Protein AF-A0AB38D167-F1 (afdb_monomer)

Structure (mmCIF, N/CA/C/O backbone):
data_AF-A0AB38D167-F1
#
_entry.id   AF-A0AB38D167-F1
#
loop_
_atom_site.group_PDB
_atom_site.id
_atom_site.type_symbol
_atom_site.label_atom_id
_atom_site.label_alt_id
_atom_site.label_comp_id
_atom_site.label_asym_id
_atom_site.label_entity_id
_atom_site.label_seq_id
_atom_site.pdbx_PDB_ins_code
_atom_site.Cartn_x
_atom_site.Cartn_y
_atom_site.Cartn_z
_atom_site.occupancy
_atom_site.B_iso_or_equiv
_atom_site.auth_seq_id
_atom_site.auth_comp_id
_atom_site.auth_asym_id
_atom_site.auth_atom_id
_atom_site.pdbx_PDB_model_num
ATOM 1 N N . MET A 1 1 ? -42.011 -34.107 4.912 1.00 36.66 1 MET A N 1
ATOM 2 C CA . MET A 1 1 ? -41.558 -34.116 3.496 1.00 36.66 1 MET A CA 1
ATOM 3 C C . MET A 1 1 ? -42.549 -33.257 2.718 1.00 36.66 1 MET A C 1
ATOM 5 O O . MET A 1 1 ? -43.721 -33.378 3.007 1.00 36.66 1 MET A O 1
ATOM 9 N N . SER A 1 2 ? -42.208 -32.308 1.851 1.00 39.56 2 SER A N 1
ATOM 10 C CA . SER A 1 2 ? -41.133 -32.235 0.864 1.00 39.56 2 SER A CA 1
ATOM 11 C C . SER A 1 2 ? -40.770 -30.759 0.633 1.00 39.56 2 SER A C 1
ATOM 13 O O . SER A 1 2 ? -41.655 -29.926 0.454 1.00 39.56 2 SER A O 1
ATOM 15 N N . LYS A 1 3 ? -39.472 -30.427 0.653 1.00 45.62 3 LYS A N 1
ATOM 16 C CA . LYS A 1 3 ? -38.968 -29.141 0.150 1.00 45.62 3 LYS A CA 1
ATOM 17 C C . LYS A 1 3 ? -39.236 -29.128 -1.354 1.00 45.62 3 LYS A C 1
ATOM 19 O O . LYS A 1 3 ? -38.727 -30.011 -2.043 1.0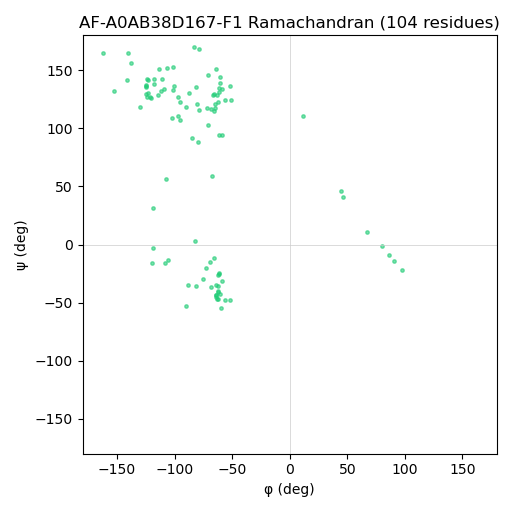0 45.62 3 LYS A O 1
ATOM 24 N N . SER A 1 4 ? -40.001 -28.159 -1.854 1.00 49.25 4 SER A N 1
ATOM 25 C CA . SER A 1 4 ? -40.196 -27.955 -3.291 1.00 49.25 4 SER A CA 1
ATOM 26 C C . SER A 1 4 ? -38.835 -27.706 -3.949 1.00 49.25 4 SER A C 1
ATOM 28 O O . SER A 1 4 ? -38.289 -26.604 -3.944 1.00 49.25 4 SER A O 1
ATOM 30 N N . LYS A 1 5 ? -38.217 -28.767 -4.475 1.00 55.91 5 LYS A N 1
ATOM 31 C CA . LYS A 1 5 ? -37.041 -28.632 -5.327 1.00 55.91 5 LYS A CA 1
ATOM 32 C C . LYS A 1 5 ? -37.539 -28.053 -6.641 1.00 55.91 5 LYS A C 1
ATOM 34 O O . LYS A 1 5 ? -38.143 -28.764 -7.436 1.00 55.91 5 LYS A O 1
ATOM 39 N N . THR A 1 6 ? -37.309 -26.759 -6.845 1.00 50.88 6 THR A N 1
ATOM 40 C CA . THR A 1 6 ? -37.433 -26.142 -8.165 1.00 50.88 6 THR A CA 1
ATOM 41 C C . THR A 1 6 ? -36.611 -26.989 -9.148 1.00 50.88 6 THR A C 1
ATOM 43 O O . THR A 1 6 ? -35.435 -27.240 -8.858 1.00 50.88 6 THR A O 1
ATOM 46 N N . PRO A 1 7 ? -37.198 -27.497 -10.245 1.00 50.09 7 PRO A N 1
ATOM 47 C CA . PRO A 1 7 ? -36.475 -28.345 -11.184 1.00 50.09 7 PRO A CA 1
ATOM 48 C C . PRO A 1 7 ? -35.284 -27.582 -11.777 1.00 50.09 7 PRO A C 1
ATOM 50 O O . PRO A 1 7 ? -35.372 -26.386 -12.062 1.00 50.09 7 PRO A O 1
ATOM 53 N N . ALA A 1 8 ? -34.145 -28.264 -11.912 1.00 51.28 8 ALA A N 1
ATOM 54 C CA . ALA A 1 8 ? -32.939 -27.675 -12.478 1.00 51.28 8 ALA A CA 1
ATOM 55 C C . ALA A 1 8 ? -33.157 -27.415 -13.974 1.00 51.28 8 ALA A C 1
ATOM 57 O O . ALA A 1 8 ? -33.364 -28.353 -14.740 1.00 51.28 8 ALA A O 1
ATOM 58 N N . ILE A 1 9 ? -33.115 -26.146 -14.381 1.00 51.28 9 ILE A N 1
ATOM 59 C CA . ILE A 1 9 ? -33.176 -25.753 -15.792 1.00 51.28 9 ILE A CA 1
ATOM 60 C C . ILE A 1 9 ? -31.765 -25.927 -16.384 1.00 51.28 9 ILE A C 1
ATOM 62 O O . ILE A 1 9 ? -30.827 -25.300 -15.877 1.00 51.28 9 ILE A O 1
ATOM 66 N N . PRO A 1 10 ? -31.571 -26.758 -17.428 1.00 40.50 10 PRO A N 1
ATOM 67 C CA . PRO A 1 10 ? -30.273 -26.922 -18.081 1.00 40.50 10 PRO A CA 1
ATOM 68 C C . PRO A 1 10 ? -29.730 -25.571 -18.566 1.00 40.50 10 PRO A C 1
ATOM 70 O O . PRO A 1 10 ? -30.411 -24.839 -19.276 1.00 40.50 10 PRO A O 1
ATOM 73 N N . GLY A 1 11 ? -28.515 -25.218 -18.142 1.00 37.72 11 GLY A N 1
ATOM 74 C CA . GLY A 1 11 ? -27.876 -23.935 -18.469 1.00 37.72 11 GLY A CA 1
ATOM 75 C C . GLY A 1 11 ? -28.136 -22.796 -17.474 1.00 37.72 11 GLY A C 1
ATOM 76 O O . GLY A 1 11 ? -27.385 -21.823 -17.472 1.00 37.72 11 GLY A O 1
ATOM 77 N N . LEU A 1 12 ? -29.109 -22.924 -16.566 1.00 29.11 12 LEU A N 1
ATOM 78 C CA . LEU A 1 12 ? -29.398 -21.903 -15.559 1.00 29.11 12 LEU A CA 1
ATOM 79 C C . LEU A 1 12 ? -28.679 -22.222 -14.240 1.00 29.11 12 LEU A C 1
ATOM 81 O O . LEU A 1 12 ? -29.063 -23.123 -13.493 1.00 29.11 12 LEU A O 1
ATOM 85 N N . LYS A 1 13 ? -27.624 -21.464 -13.930 1.00 40.50 13 LYS A N 1
ATOM 86 C CA . LYS A 1 13 ? -26.895 -21.566 -12.657 1.00 40.50 13 LYS A CA 1
ATOM 87 C C . LYS A 1 13 ? -27.341 -20.452 -11.712 1.00 40.50 13 LYS A C 1
ATOM 89 O O . LYS A 1 13 ? -27.425 -19.295 -12.112 1.00 40.50 13 LYS A O 1
ATOM 94 N N . ARG A 1 14 ? -27.574 -20.773 -10.434 1.00 39.75 14 ARG A N 1
ATOM 95 C CA . ARG A 1 14 ? -27.674 -19.746 -9.384 1.00 39.75 14 ARG A CA 1
ATOM 96 C C . ARG A 1 14 ? -26.304 -19.081 -9.243 1.00 39.75 14 ARG A C 1
ATOM 98 O O . ARG A 1 14 ? -25.349 -19.740 -8.843 1.00 39.75 14 ARG A O 1
ATOM 105 N N . ALA A 1 15 ? -26.206 -17.798 -9.569 1.00 40.19 15 ALA A N 1
ATOM 106 C CA . ALA A 1 15 ? -25.017 -17.010 -9.279 1.00 40.19 15 ALA A CA 1
ATOM 107 C C . ALA A 1 15 ? -25.043 -16.605 -7.798 1.00 40.19 15 ALA A C 1
ATOM 109 O O . ALA A 1 15 ? -25.940 -15.887 -7.354 1.00 40.19 15 ALA A O 1
ATOM 110 N N . LEU A 1 16 ? -24.079 -17.096 -7.021 1.00 34.69 16 LEU A N 1
ATOM 111 C CA . LEU A 1 16 ? -23.832 -16.609 -5.668 1.00 34.69 16 LEU A CA 1
ATOM 112 C C . LEU A 1 16 ? -23.210 -15.207 -5.756 1.00 34.69 16 LEU A C 1
ATOM 114 O O . LEU A 1 16 ? -22.154 -15.021 -6.348 1.00 34.69 16 LEU A O 1
ATOM 118 N N . HIS A 1 17 ? -23.956 -14.249 -5.210 1.00 37.16 17 HIS A N 1
ATOM 119 C CA . HIS A 1 17 ? -23.625 -12.885 -4.788 1.00 37.16 17 HIS A CA 1
ATOM 120 C C . HIS A 1 17 ? -22.256 -12.309 -5.223 1.00 37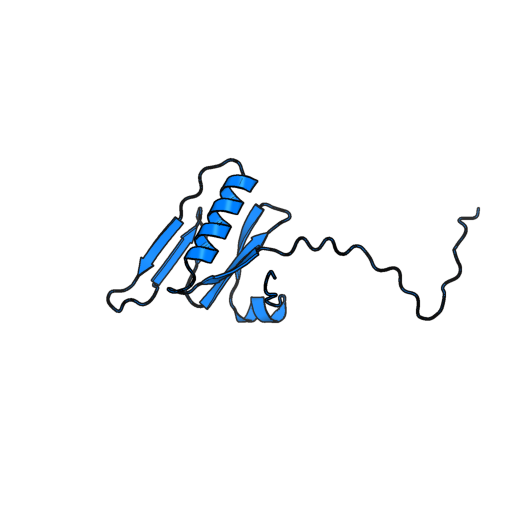.16 17 HIS A C 1
ATOM 122 O O . HIS A 1 17 ? -21.213 -12.655 -4.669 1.00 37.16 17 HIS A O 1
ATOM 128 N N . ARG A 1 18 ? -22.279 -11.313 -6.126 1.00 41.72 18 ARG A N 1
ATOM 129 C CA . ARG A 1 18 ? -21.187 -10.340 -6.347 1.00 41.72 18 ARG A CA 1
ATOM 130 C C . ARG A 1 18 ? -21.023 -9.402 -5.131 1.00 41.72 18 ARG A C 1
ATOM 132 O O . ARG A 1 18 ? -21.129 -8.192 -5.265 1.00 41.72 18 ARG A O 1
ATOM 139 N N . ALA A 1 19 ? -20.761 -9.941 -3.946 1.00 41.59 19 ALA A N 1
ATOM 140 C CA . ALA A 1 19 ? -20.158 -9.167 -2.859 1.00 41.59 19 ALA A CA 1
ATOM 141 C C . ALA A 1 19 ? -18.711 -9.617 -2.692 1.00 41.59 19 ALA A C 1
ATOM 143 O O . ALA A 1 19 ? -18.288 -10.070 -1.633 1.00 41.59 19 ALA A O 1
ATOM 144 N N . ILE A 1 20 ? -17.944 -9.529 -3.776 1.00 47.78 20 ILE A N 1
ATOM 145 C CA . ILE A 1 20 ? -16.510 -9.362 -3.611 1.00 47.78 20 ILE A CA 1
ATOM 146 C C . ILE A 1 20 ? -16.367 -7.863 -3.441 1.00 47.78 20 ILE A C 1
ATOM 148 O O . ILE A 1 20 ? -16.323 -7.126 -4.421 1.00 47.78 20 ILE A O 1
ATOM 152 N N . THR A 1 21 ? -16.404 -7.392 -2.200 1.00 52.59 21 THR A N 1
ATOM 153 C CA . THR A 1 21 ? -15.890 -6.064 -1.892 1.00 52.59 21 THR A CA 1
ATOM 154 C C . THR A 1 21 ? -14.413 -6.132 -2.269 1.00 52.59 21 THR A C 1
ATOM 156 O O . THR A 1 21 ? -13.606 -6.717 -1.543 1.00 52.59 21 THR A O 1
ATOM 159 N N . LEU A 1 22 ? -14.101 -5.721 -3.500 1.00 51.47 22 LEU A N 1
ATOM 160 C CA . LEU A 1 22 ? -12.772 -5.878 -4.071 1.00 51.47 22 LEU A CA 1
ATOM 161 C C . LEU A 1 22 ? -11.802 -5.089 -3.189 1.00 51.47 22 LEU A C 1
ATOM 163 O O . LEU A 1 22 ? -12.104 -3.946 -2.833 1.00 51.47 22 LEU A O 1
ATOM 167 N N . PRO A 1 23 ? -10.676 -5.688 -2.774 1.00 60.88 23 PRO A N 1
ATOM 168 C CA . PRO A 1 23 ? -9.688 -4.943 -2.022 1.00 60.88 23 PRO A CA 1
ATOM 169 C C . PRO A 1 23 ? -9.179 -3.791 -2.890 1.00 60.88 23 PRO A C 1
ATOM 171 O O . PRO A 1 23 ? -8.859 -3.997 -4.060 1.00 60.88 23 PRO A O 1
ATOM 174 N N . PHE A 1 24 ? -9.074 -2.586 -2.326 1.00 71.56 24 PHE A N 1
ATOM 175 C CA . PHE A 1 24 ? -8.324 -1.524 -2.994 1.00 71.56 24 PHE A CA 1
ATOM 176 C C . PHE A 1 24 ? -6.880 -1.995 -3.113 1.00 71.56 24 PHE A C 1
ATO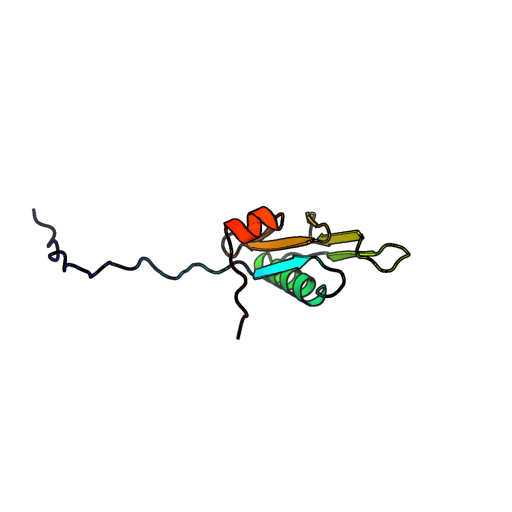M 178 O O . PHE A 1 24 ? -6.264 -2.329 -2.098 1.00 71.56 24 PHE A O 1
ATOM 185 N N . SER A 1 25 ? -6.355 -2.043 -4.333 1.00 78.62 25 SER A N 1
ATOM 186 C CA . SER A 1 25 ? -4.982 -2.458 -4.588 1.00 78.62 25 SER A CA 1
ATOM 187 C C . SER A 1 25 ? -4.214 -1.391 -5.345 1.00 78.62 25 SER A C 1
ATOM 189 O O . SER A 1 25 ? -4.746 -0.768 -6.259 1.00 78.62 25 SER A O 1
ATOM 191 N N . THR A 1 26 ? -2.942 -1.222 -5.006 1.00 83.12 26 THR A N 1
ATOM 192 C CA . THR A 1 26 ? -2.010 -0.425 -5.803 1.00 83.12 26 THR A CA 1
ATOM 193 C C . THR A 1 26 ? -0.644 -1.086 -5.815 1.00 83.12 26 THR A C 1
ATOM 195 O O . THR A 1 26 ? -0.182 -1.611 -4.796 1.00 83.12 26 THR A O 1
ATOM 198 N N . LYS A 1 27 ? 0.028 -1.045 -6.964 1.00 86.50 27 LYS A N 1
ATOM 199 C CA . LYS A 1 27 ? 1.447 -1.388 -7.046 1.00 86.50 27 LYS A CA 1
ATOM 200 C C . LYS A 1 27 ? 2.254 -0.384 -6.226 1.00 86.50 27 LYS A C 1
ATOM 202 O O . LYS A 1 27 ? 1.875 0.771 -6.109 1.00 86.50 27 LYS A O 1
ATOM 207 N N . ILE A 1 28 ? 3.393 -0.762 -5.681 1.00 87.75 28 ILE A N 1
ATOM 208 C CA . ILE A 1 28 ? 4.256 0.154 -4.942 1.00 87.75 28 ILE A CA 1
ATOM 209 C C . ILE A 1 28 ? 5.346 0.649 -5.877 1.00 87.75 28 ILE A C 1
ATOM 211 O O . ILE A 1 28 ? 6.224 -0.101 -6.301 1.00 87.75 28 ILE A O 1
ATOM 215 N N . THR A 1 29 ? 5.282 1.929 -6.224 1.00 88.19 29 THR A N 1
ATOM 216 C CA . THR A 1 29 ? 6.286 2.612 -7.040 1.00 88.19 29 THR A CA 1
ATOM 217 C C . THR A 1 29 ? 6.517 4.021 -6.498 1.00 88.19 29 THR A C 1
ATOM 219 O O . THR A 1 29 ? 5.709 4.551 -5.738 1.00 88.19 29 THR A O 1
ATOM 222 N N . GLY A 1 30 ? 7.603 4.672 -6.918 1.00 80.69 30 GLY A N 1
ATOM 223 C CA . G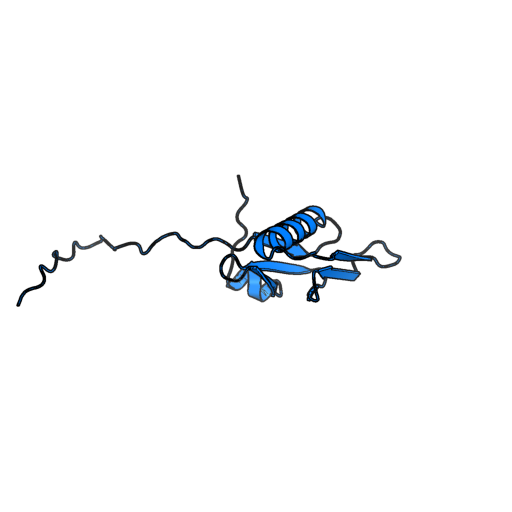LY A 1 30 ? 7.840 6.075 -6.559 1.00 80.69 30 GLY A CA 1
ATOM 224 C C . GLY A 1 30 ? 6.820 7.057 -7.155 1.00 80.69 30 GLY A C 1
ATOM 225 O O . GLY A 1 30 ? 6.800 8.213 -6.752 1.00 80.69 30 GLY A O 1
ATOM 226 N N . ARG A 1 31 ? 5.979 6.622 -8.107 1.00 82.00 31 ARG A N 1
ATOM 227 C CA . ARG A 1 31 ? 5.089 7.496 -8.893 1.00 82.00 31 ARG A CA 1
ATOM 228 C C . ARG A 1 31 ? 3.617 7.412 -8.497 1.00 82.00 31 ARG A C 1
ATOM 230 O O . ARG A 1 31 ? 2.843 8.271 -8.894 1.00 82.00 31 ARG A O 1
ATOM 237 N N . ASN A 1 32 ? 3.223 6.415 -7.708 1.00 82.81 32 ASN A N 1
ATOM 238 C CA . ASN A 1 32 ? 1.826 6.189 -7.321 1.00 82.81 32 ASN A CA 1
ATOM 239 C C . ASN A 1 32 ? 1.590 6.284 -5.807 1.00 82.81 32 ASN A C 1
ATOM 241 O O . ASN A 1 32 ? 0.680 5.657 -5.263 1.00 82.81 32 ASN A O 1
ATOM 245 N N . LEU A 1 33 ? 2.373 7.127 -5.128 1.00 85.56 33 LEU A N 1
ATOM 246 C CA . LEU A 1 33 ? 2.224 7.390 -3.694 1.00 85.56 33 LEU A CA 1
ATOM 247 C C . LEU A 1 33 ? 0.859 7.994 -3.327 1.00 85.56 33 LEU A C 1
ATOM 249 O O . LEU A 1 33 ? 0.392 7.761 -2.218 1.00 85.56 33 LEU A O 1
ATOM 253 N N . GLY A 1 34 ? 0.185 8.685 -4.254 1.00 82.50 34 GLY A N 1
ATOM 254 C CA . GLY A 1 34 ? -1.183 9.181 -4.042 1.00 82.50 34 GLY A CA 1
ATOM 255 C C . GLY A 1 34 ? -2.206 8.058 -3.809 1.00 82.50 34 GLY A C 1
ATOM 256 O O . GLY A 1 34 ? -3.044 8.149 -2.912 1.00 82.50 34 GLY A O 1
ATOM 257 N N . ALA A 1 35 ? -2.087 6.949 -4.546 1.00 82.44 35 ALA A N 1
ATOM 258 C CA . ALA A 1 35 ? -2.939 5.775 -4.345 1.00 82.44 35 ALA A CA 1
ATOM 259 C C . ALA A 1 35 ? -2.634 5.083 -3.005 1.00 82.44 35 ALA A C 1
ATOM 261 O O . ALA A 1 35 ? -3.538 4.637 -2.300 1.00 82.44 35 ALA A O 1
ATOM 262 N N . VAL A 1 36 ? -1.358 5.051 -2.604 1.00 86.75 36 VAL A N 1
ATOM 263 C CA . VAL A 1 36 ? -0.945 4.532 -1.291 1.00 86.75 36 VAL A CA 1
ATOM 264 C C . VAL A 1 36 ? -1.522 5.387 -0.158 1.00 86.75 36 VAL A C 1
ATOM 266 O O . VAL A 1 36 ? -2.064 4.837 0.801 1.00 86.75 36 VAL A O 1
ATOM 269 N N . SER A 1 37 ? -1.462 6.720 -0.265 1.00 88.06 37 SER A N 1
ATOM 270 C CA . SER A 1 37 ? -2.048 7.610 0.743 1.00 88.06 37 SER A CA 1
ATOM 271 C C . SER A 1 37 ? -3.568 7.476 0.823 1.00 88.06 37 SER A C 1
ATOM 273 O O . SER A 1 37 ? -4.124 7.531 1.917 1.00 88.06 37 SER A O 1
ATOM 275 N N . GLN A 1 38 ? -4.245 7.227 -0.302 1.00 85.44 38 GLN A N 1
ATOM 276 C CA . GLN A 1 38 ? -5.683 6.960 -0.313 1.00 85.44 38 GLN A CA 1
ATOM 277 C C . GLN A 1 38 ? -6.025 5.665 0.437 1.00 85.44 38 GLN A C 1
ATOM 279 O O . GLN A 1 38 ? -6.946 5.657 1.254 1.00 85.44 38 GLN A O 1
ATOM 284 N N . ILE A 1 39 ? -5.254 4.591 0.228 1.00 84.25 39 ILE A N 1
ATOM 285 C CA . ILE A 1 39 ? -5.399 3.342 0.993 1.00 84.25 39 ILE A CA 1
ATOM 286 C C . ILE A 1 39 ? -5.158 3.583 2.490 1.00 84.25 39 ILE A C 1
ATOM 288 O O . ILE A 1 39 ? -5.924 3.094 3.318 1.00 84.25 39 ILE A O 1
ATOM 292 N N . ALA A 1 40 ? -4.137 4.364 2.852 1.00 87.81 40 ALA A N 1
ATOM 293 C CA . ALA A 1 40 ? -3.861 4.713 4.244 1.00 87.81 40 ALA A CA 1
ATOM 294 C C . ALA A 1 40 ? -5.010 5.514 4.894 1.00 87.81 40 ALA A C 1
ATOM 296 O O . ALA A 1 40 ? -5.382 5.226 6.031 1.00 87.81 40 ALA A O 1
ATOM 297 N N . SER A 1 41 ? -5.619 6.459 4.167 1.00 87.12 41 SER A N 1
ATOM 298 C CA . SER A 1 41 ? -6.809 7.199 4.619 1.00 87.12 41 SER A CA 1
ATOM 299 C C . SER A 1 41 ? -7.998 6.266 4.839 1.00 87.12 41 SER A C 1
ATOM 301 O O . SER A 1 41 ? -8.626 6.298 5.893 1.00 87.12 41 SER A O 1
ATOM 303 N N . LYS A 1 42 ? -8.265 5.362 3.887 1.00 84.38 42 LYS A N 1
ATOM 304 C CA . LYS A 1 42 ? -9.345 4.369 4.002 1.00 84.38 42 LYS A CA 1
ATOM 305 C C . LYS A 1 42 ? -9.141 3.415 5.174 1.00 84.38 42 LYS A C 1
ATOM 307 O O . LYS A 1 42 ? -10.106 3.043 5.835 1.00 84.38 42 LYS A O 1
ATOM 312 N N . LEU A 1 43 ? -7.895 3.049 5.460 1.00 86.44 43 LEU A N 1
ATOM 313 C CA . LEU A 1 43 ? -7.553 2.277 6.649 1.00 86.44 43 LEU A CA 1
ATOM 314 C C . LEU A 1 43 ? -7.852 3.056 7.939 1.00 86.44 43 LEU A C 1
ATOM 316 O O . LEU A 1 43 ? -8.405 2.481 8.875 1.00 86.44 43 LEU A O 1
ATOM 320 N N . ALA A 1 44 ? -7.514 4.347 7.996 1.00 88.38 44 ALA A N 1
ATOM 321 C CA . ALA A 1 44 ? -7.815 5.191 9.152 1.00 88.38 44 ALA A CA 1
ATOM 322 C C . ALA A 1 44 ? -9.332 5.322 9.365 1.00 88.38 44 ALA A C 1
ATOM 324 O O . ALA A 1 44 ? -9.816 5.070 10.466 1.00 88.38 44 ALA A O 1
ATOM 325 N N . GLU A 1 45 ? -10.088 5.605 8.298 1.00 86.25 45 GLU A N 1
ATOM 326 C CA . GLU A 1 45 ? -11.560 5.636 8.313 1.00 86.25 45 GLU A CA 1
ATOM 327 C C . GLU A 1 45 ? -12.145 4.306 8.808 1.00 86.25 45 GLU A C 1
ATOM 329 O O . GLU A 1 45 ? -13.002 4.286 9.688 1.00 86.25 45 GLU A O 1
ATOM 334 N N . GLY A 1 46 ? -11.661 3.185 8.268 1.00 84.69 46 GLY A N 1
ATOM 335 C CA . GLY A 1 46 ? -12.185 1.857 8.575 1.00 84.69 46 GLY A CA 1
ATOM 336 C C . GLY A 1 46 ? -11.822 1.326 9.964 1.00 84.69 46 GLY A C 1
ATOM 337 O O . GLY A 1 46 ? -12.479 0.403 10.444 1.00 84.69 46 GLY A O 1
ATOM 338 N N . THR A 1 47 ? -10.782 1.863 10.605 1.00 86.56 47 THR A N 1
ATOM 339 C CA . THR A 1 47 ? -10.325 1.419 11.935 1.00 86.56 47 THR A CA 1
ATOM 340 C C . THR A 1 47 ? -10.618 2.424 13.046 1.00 86.56 47 THR A C 1
ATOM 342 O O . THR A 1 47 ? -10.527 2.058 14.215 1.00 86.56 47 THR A O 1
ATOM 345 N N . GLY A 1 48 ? -10.936 3.678 12.707 1.00 88.19 48 GLY A N 1
ATOM 346 C CA . GLY A 1 48 ? -11.076 4.773 13.668 1.00 88.19 48 GLY A CA 1
ATOM 347 C C . GLY A 1 48 ? -9.760 5.183 14.340 1.00 88.19 48 GLY A C 1
ATOM 348 O O . GLY A 1 48 ? -9.787 5.939 15.307 1.00 88.19 48 GLY A O 1
ATOM 349 N N . ASN A 1 49 ? -8.615 4.690 13.854 1.00 91.06 49 ASN A N 1
ATOM 350 C CA . ASN A 1 49 ? -7.303 4.918 14.454 1.00 91.06 49 ASN A CA 1
ATOM 351 C C . ASN A 1 49 ? -6.396 5.756 13.541 1.00 91.06 49 ASN A C 1
ATOM 353 O O . ASN A 1 49 ? -6.486 5.651 12.313 1.00 91.06 49 ASN A O 1
ATOM 357 N N . PRO A 1 50 ? -5.460 6.541 14.109 1.00 93.00 50 PRO A N 1
ATOM 358 C CA . PRO A 1 50 ? -4.439 7.221 13.323 1.00 93.00 50 PRO A CA 1
ATOM 359 C C . PRO A 1 50 ? -3.584 6.232 12.519 1.00 93.00 50 PRO A C 1
ATOM 361 O O . PRO A 1 50 ? -3.086 5.242 13.054 1.00 93.00 50 PRO A O 1
ATOM 364 N N . VAL A 1 51 ? -3.354 6.535 11.241 1.00 92.44 51 VAL A N 1
ATOM 365 C CA . VAL A 1 51 ? -2.484 5.756 10.349 1.00 92.44 51 VAL A CA 1
ATOM 366 C C . VAL A 1 51 ? -1.278 6.597 9.958 1.00 92.44 51 VAL A C 1
ATOM 368 O O . VAL A 1 51 ? -1.414 7.717 9.476 1.00 92.44 51 VAL A O 1
ATOM 371 N N . THR A 1 52 ? -0.078 6.044 10.1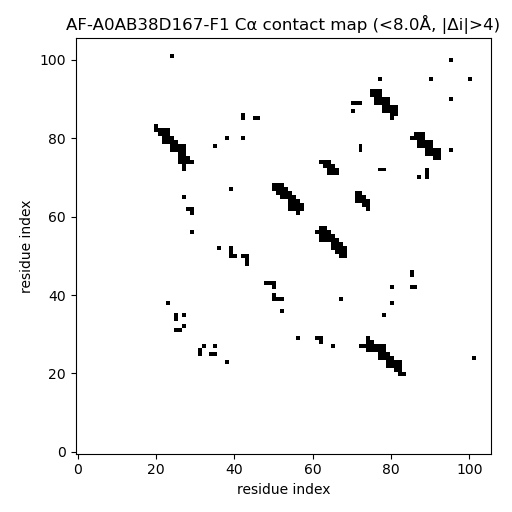37 1.00 93.38 52 THR A N 1
ATOM 372 C CA . THR A 1 52 ? 1.170 6.686 9.702 1.00 93.38 52 THR A CA 1
ATOM 373 C C . THR A 1 52 ? 1.668 6.073 8.400 1.00 93.38 52 THR A C 1
ATOM 375 O O . THR A 1 52 ? 1.782 4.848 8.293 1.00 93.38 52 THR A O 1
ATOM 378 N N . MET A 1 53 ? 2.044 6.935 7.454 1.00 93.38 53 MET A N 1
ATOM 379 C CA . 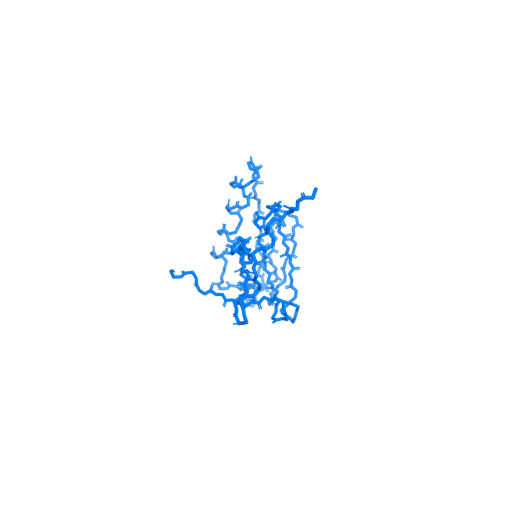MET A 1 53 ? 2.779 6.575 6.244 1.00 93.38 53 MET A CA 1
ATOM 380 C C . MET A 1 53 ? 4.194 7.165 6.300 1.00 93.38 53 MET A C 1
ATOM 382 O O . MET A 1 53 ? 4.365 8.345 6.594 1.00 93.38 53 MET A O 1
ATOM 386 N N . LYS A 1 54 ? 5.214 6.353 6.009 1.00 95.25 54 LYS A N 1
ATOM 387 C CA . LYS A 1 54 ? 6.608 6.796 5.835 1.00 95.25 54 LYS A CA 1
ATOM 388 C C . LYS A 1 54 ? 7.114 6.338 4.477 1.00 95.25 54 LYS A C 1
ATOM 390 O O . LYS A 1 54 ? 6.891 5.193 4.093 1.00 95.25 54 LYS A O 1
ATOM 395 N N . VAL A 1 55 ? 7.822 7.207 3.771 1.00 95.38 55 VAL A N 1
ATOM 396 C CA . VAL A 1 55 ? 8.387 6.912 2.450 1.00 95.38 55 VAL A CA 1
ATOM 397 C C . VAL A 1 55 ? 9.879 7.192 2.496 1.00 95.38 55 VAL A C 1
ATOM 399 O O . VAL A 1 55 ? 10.295 8.213 3.040 1.00 95.38 55 VAL A O 1
ATOM 402 N N . LYS A 1 56 ? 10.682 6.288 1.932 1.00 95.94 56 LYS A N 1
ATOM 403 C CA . LYS A 1 56 ? 12.120 6.498 1.775 1.00 95.94 56 LYS A CA 1
ATOM 404 C C . LYS A 1 56 ? 12.514 6.335 0.317 1.00 95.94 56 LYS A C 1
ATOM 406 O O . LYS A 1 56 ? 12.191 5.323 -0.305 1.00 95.94 56 LYS A O 1
ATOM 411 N N . PHE A 1 57 ? 13.243 7.318 -0.190 1.00 95.62 57 PHE A N 1
ATOM 412 C CA . PHE A 1 57 ? 13.893 7.279 -1.493 1.00 95.62 57 PHE A CA 1
ATOM 413 C C . PHE A 1 57 ? 15.398 7.100 -1.314 1.00 95.62 57 PHE A C 1
ATOM 415 O O . PHE A 1 57 ? 15.966 7.509 -0.298 1.00 95.62 57 PHE A O 1
ATOM 422 N N . ARG A 1 58 ? 16.034 6.486 -2.307 1.00 96.00 58 ARG A N 1
ATOM 423 C CA . ARG A 1 58 ? 17.490 6.452 -2.430 1.00 96.00 58 ARG A CA 1
ATOM 424 C C . ARG A 1 58 ? 17.999 7.782 -2.995 1.00 96.00 58 ARG A C 1
ATOM 426 O O . ARG A 1 58 ? 17.227 8.588 -3.510 1.00 96.00 58 ARG A O 1
ATOM 433 N N . ALA A 1 59 ? 19.315 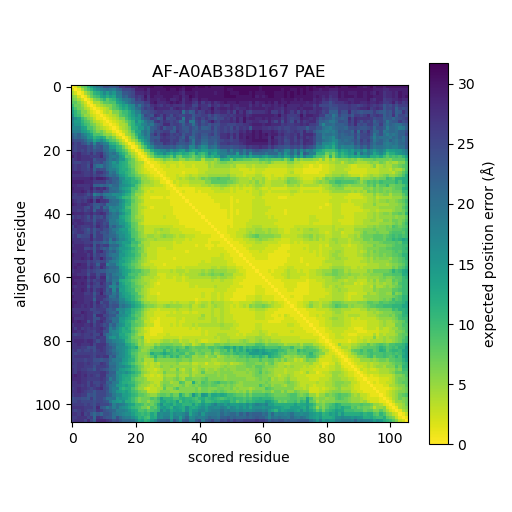7.984 -2.932 1.00 96.06 59 ALA A N 1
ATOM 434 C CA . ALA A 1 59 ? 19.973 9.174 -3.476 1.00 96.06 59 ALA A CA 1
ATOM 435 C C . ALA A 1 59 ? 19.783 9.336 -4.999 1.00 96.06 59 ALA A C 1
ATOM 437 O O . ALA A 1 59 ? 19.820 10.454 -5.499 1.00 96.06 59 ALA A O 1
ATOM 438 N N . ASP A 1 60 ? 19.536 8.240 -5.724 1.00 95.00 60 ASP A N 1
ATOM 439 C CA . ASP A 1 60 ? 19.257 8.233 -7.167 1.00 95.00 60 ASP A CA 1
ATOM 440 C C . ASP A 1 60 ? 17.788 8.558 -7.520 1.00 95.00 60 ASP A C 1
ATOM 442 O O . ASP A 1 60 ? 17.397 8.499 -8.684 1.00 95.00 60 ASP A O 1
ATOM 446 N N . GLY A 1 61 ? 16.953 8.871 -6.523 1.00 87.94 61 GLY A N 1
ATOM 447 C CA . GLY A 1 61 ? 15.529 9.160 -6.701 1.00 87.94 61 GLY A CA 1
ATOM 448 C C . GLY A 1 61 ? 14.638 7.921 -6.850 1.00 87.94 61 GLY A C 1
ATOM 449 O O . GLY A 1 61 ? 13.415 8.055 -6.933 1.00 87.94 61 GLY A O 1
ATOM 450 N N . SER A 1 62 ? 15.198 6.706 -6.842 1.00 92.25 62 SER A N 1
ATOM 451 C CA . SER A 1 62 ? 14.405 5.476 -6.812 1.00 92.25 62 SER A CA 1
ATOM 452 C C . SER A 1 62 ? 13.746 5.283 -5.445 1.00 92.25 62 SER A C 1
ATOM 454 O O . SER A 1 62 ? 14.297 5.620 -4.393 1.00 92.25 62 SER A O 1
ATOM 456 N N . LEU A 1 63 ? 12.541 4.712 -5.440 1.00 93.56 63 LEU A N 1
ATOM 457 C CA . LEU A 1 63 ? 11.874 4.348 -4.194 1.00 93.56 63 LEU A CA 1
ATOM 458 C C . LEU A 1 63 ? 12.674 3.234 -3.497 1.00 93.56 63 LEU A C 1
ATOM 460 O O . LEU A 1 63 ? 13.002 2.221 -4.116 1.00 93.56 63 LEU A O 1
ATOM 464 N N . GLU A 1 64 ? 12.975 3.404 -2.211 1.00 95.06 64 GLU A N 1
ATOM 465 C CA . GLU A 1 64 ? 13.586 2.361 -1.384 1.00 95.06 64 GLU A CA 1
ATOM 466 C C . GLU A 1 64 ? 12.509 1.512 -0.716 1.00 95.06 64 GLU A C 1
ATOM 468 O O . GLU A 1 64 ? 12.528 0.295 -0.854 1.00 95.06 64 GLU A O 1
ATOM 473 N N . TYR A 1 65 ? 11.562 2.142 -0.016 1.00 95.31 65 TYR A N 1
ATOM 474 C CA . TYR A 1 65 ? 10.409 1.466 0.574 1.00 95.31 65 TYR A CA 1
ATOM 475 C C . TYR A 1 65 ? 9.288 2.447 0.927 1.00 95.31 65 TYR A C 1
ATOM 477 O O . TYR A 1 65 ? 9.496 3.654 1.077 1.00 95.31 65 TYR A O 1
ATOM 485 N N . VAL A 1 66 ? 8.107 1.881 1.160 1.00 94.69 66 VAL A N 1
ATOM 486 C CA . VAL A 1 66 ? 6.978 2.543 1.819 1.00 94.69 66 VAL A CA 1
ATOM 487 C C . VAL A 1 66 ? 6.653 1.779 3.097 1.00 94.69 66 VAL A C 1
ATOM 489 O O . VAL A 1 66 ? 6.733 0.554 3.134 1.00 94.69 66 VAL A O 1
ATOM 492 N N . TYR A 1 67 ? 6.293 2.492 4.154 1.00 94.44 67 TYR A N 1
ATOM 493 C CA . TYR A 1 67 ? 5.797 1.932 5.402 1.00 94.44 67 TYR A CA 1
ATOM 494 C C . TYR A 1 67 ? 4.397 2.479 5.669 1.00 94.44 67 TYR A C 1
ATOM 496 O O . TYR A 1 67 ? 4.231 3.696 5.685 1.00 94.44 67 TYR A O 1
ATOM 504 N N . VAL A 1 68 ? 3.407 1.617 5.897 1.00 91.44 68 VAL A N 1
ATOM 505 C CA . VAL A 1 68 ? 2.053 2.029 6.305 1.00 91.44 68 VAL A CA 1
ATOM 506 C C . VAL A 1 68 ? 1.642 1.212 7.518 1.00 91.44 68 VAL A C 1
ATOM 508 O O . VAL A 1 68 ? 1.576 -0.010 7.444 1.00 91.44 68 VAL A O 1
ATOM 511 N N . ASN A 1 69 ? 1.394 1.886 8.641 1.00 88.81 69 ASN A N 1
ATOM 512 C CA . ASN A 1 69 ? 0.898 1.285 9.885 1.00 88.81 69 ASN A CA 1
ATOM 513 C C . ASN A 1 69 ? 1.583 -0.038 10.304 1.00 88.81 69 ASN A C 1
ATOM 515 O O . ASN A 1 69 ? 0.916 -1.020 10.615 1.00 88.81 69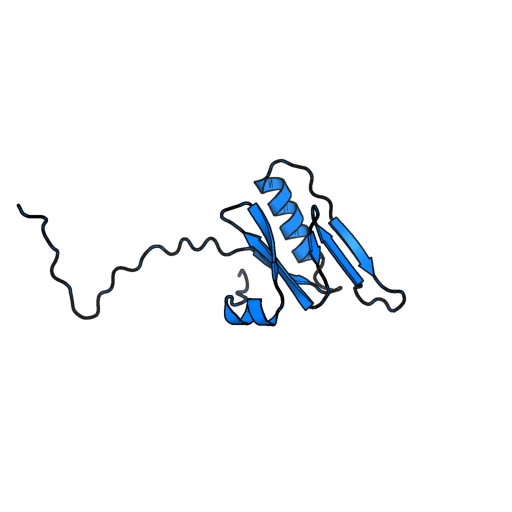 ASN A O 1
ATOM 519 N N . GLY A 1 70 ? 2.917 -0.108 10.255 1.00 85.12 70 GLY A N 1
ATOM 520 C CA . GLY A 1 70 ? 3.648 -1.340 10.598 1.00 85.12 70 GLY A CA 1
ATOM 521 C C . GLY A 1 70 ? 4.056 -2.200 9.400 1.00 85.12 70 GLY A C 1
ATOM 522 O O . GLY A 1 70 ? 5.012 -2.961 9.504 1.00 85.12 70 GLY A O 1
ATOM 523 N N . ALA A 1 71 ? 3.393 -2.066 8.252 1.00 86.50 71 ALA A N 1
ATOM 524 C CA . ALA A 1 71 ? 3.694 -2.860 7.068 1.00 86.50 71 ALA A CA 1
ATOM 525 C C . ALA A 1 71 ? 4.751 -2.172 6.195 1.00 86.50 71 ALA A C 1
ATOM 527 O O . ALA A 1 71 ? 4.509 -1.085 5.669 1.00 86.50 71 ALA A O 1
ATOM 528 N N . LYS A 1 72 ? 5.909 -2.817 5.999 1.00 92.19 72 LYS A N 1
ATOM 529 C CA . LYS A 1 72 ? 6.924 -2.395 5.020 1.00 92.19 72 LYS A CA 1
ATOM 530 C C . LYS A 1 72 ? 6.628 -3.006 3.654 1.00 92.19 72 LYS A C 1
ATOM 532 O O . LYS A 1 72 ? 6.478 -4.221 3.534 1.00 92.19 72 LYS A O 1
ATOM 537 N N . MET A 1 73 ? 6.629 -2.176 2.621 1.00 91.62 73 MET A N 1
ATOM 538 C CA . MET A 1 73 ? 6.448 -2.577 1.232 1.00 91.62 73 MET A CA 1
ATOM 539 C C . MET A 1 73 ? 7.633 -2.128 0.390 1.00 91.62 73 MET A C 1
ATOM 541 O O . MET A 1 73 ? 8.185 -1.043 0.589 1.00 91.62 73 MET A O 1
ATOM 545 N N . GLN A 1 74 ? 8.015 -2.990 -0.544 1.00 93.62 74 GLN A N 1
ATOM 546 C CA . GLN A 1 74 ? 9.139 -2.777 -1.445 1.00 93.62 74 GLN A CA 1
ATOM 547 C C . GLN A 1 74 ? 8.616 -2.340 -2.817 1.00 93.62 74 GLN A C 1
ATOM 549 O O . GLN A 1 74 ? 7.498 -2.703 -3.187 1.00 93.62 74 GLN A O 1
ATOM 554 N N . PRO A 1 75 ? 9.404 -1.591 -3.601 1.00 93.38 75 PRO A N 1
ATOM 555 C CA . PRO A 1 75 ? 9.055 -1.298 -4.983 1.00 93.38 75 PRO A CA 1
ATOM 556 C C . PRO A 1 75 ? 8.721 -2.575 -5.765 1.00 93.38 75 PRO A C 1
ATOM 558 O O . PRO A 1 75 ? 9.416 -3.582 -5.655 1.00 93.38 75 PRO A O 1
ATOM 561 N N . GLY A 1 76 ? 7.657 -2.525 -6.563 1.00 88.19 76 GLY A N 1
ATOM 562 C CA . GLY A 1 76 ? 7.192 -3.643 -7.381 1.00 88.19 76 GLY A CA 1
ATOM 563 C C . GLY A 1 76 ? 6.250 -4.619 -6.673 1.00 88.19 76 GLY A C 1
ATOM 564 O O . GLY A 1 76 ? 5.657 -5.448 -7.359 1.00 88.19 76 GLY A O 1
ATOM 565 N N . THR A 1 77 ? 6.058 -4.521 -5.354 1.00 89.31 77 THR A N 1
ATOM 566 C CA . THR A 1 77 ? 5.006 -5.280 -4.657 1.00 89.31 77 THR A CA 1
ATOM 567 C C . THR A 1 77 ? 3.659 -4.568 -4.745 1.00 89.31 77 THR A C 1
ATOM 569 O O . THR A 1 77 ? 3.579 -3.427 -5.192 1.00 89.31 77 THR A O 1
ATOM 572 N N . TYR A 1 78 ? 2.593 -5.242 -4.338 1.00 86.00 78 TYR A N 1
ATOM 573 C CA . TYR A 1 78 ? 1.239 -4.715 -4.282 1.00 86.00 78 TYR A CA 1
ATOM 574 C C . TYR A 1 78 ? 0.807 -4.518 -2.836 1.00 86.00 78 TYR A C 1
ATOM 576 O O . TYR A 1 78 ? 0.985 -5.407 -2.005 1.00 86.00 78 TYR A O 1
ATOM 584 N N . LEU A 1 79 ? 0.212 -3.366 -2.547 1.00 84.12 79 LEU A N 1
ATOM 585 C CA . LEU A 1 79 ? -0.514 -3.126 -1.308 1.00 84.12 79 LEU A CA 1
ATOM 586 C C . LEU A 1 79 ? -1.997 -3.347 -1.561 1.00 84.12 79 LEU A C 1
ATOM 588 O O . LEU A 1 79 ? -2.554 -2.729 -2.464 1.00 84.12 79 LEU A O 1
ATOM 592 N N . LEU A 1 80 ? -2.621 -4.190 -0.745 1.00 84.31 80 LEU A N 1
ATOM 593 C CA . LEU A 1 80 ? -4.052 -4.455 -0.762 1.00 84.31 80 LEU A CA 1
ATOM 594 C C . LEU A 1 80 ? -4.670 -4.034 0.572 1.00 84.31 80 LEU A C 1
ATOM 596 O O . LEU A 1 80 ? -4.118 -4.334 1.631 1.00 84.31 80 LEU A O 1
ATOM 600 N N . LEU A 1 81 ? -5.839 -3.399 0.526 1.00 79.69 81 LEU A N 1
ATOM 601 C CA . LEU A 1 81 ? -6.692 -3.180 1.691 1.00 79.69 81 LEU A CA 1
ATOM 602 C C . LEU A 1 81 ? -7.846 -4.180 1.665 1.00 79.69 81 LEU A C 1
ATOM 604 O O . LEU A 1 81 ? -8.750 -4.073 0.838 1.00 79.69 81 LEU A O 1
ATOM 608 N N . SER A 1 82 ? -7.821 -5.153 2.575 1.00 72.56 82 SER A N 1
ATOM 609 C CA . SER A 1 82 ? -8.899 -6.134 2.713 1.00 72.56 82 SER A CA 1
ATOM 610 C C . SER A 1 82 ? -10.187 -5.448 3.151 1.00 72.56 82 SER A C 1
ATOM 612 O O . SER A 1 82 ? -10.281 -4.949 4.270 1.00 72.56 82 SER A O 1
ATOM 614 N N . ALA A 1 83 ? -11.213 -5.506 2.309 1.00 66.56 83 ALA A N 1
ATOM 615 C CA . ALA A 1 83 ? -12.519 -4.938 2.618 1.00 66.56 83 ALA A CA 1
ATOM 616 C C . ALA A 1 83 ? -13.288 -5.687 3.724 1.00 66.56 83 ALA A C 1
ATOM 618 O O . ALA A 1 83 ? -14.269 -5.175 4.252 1.00 66.56 83 ALA A O 1
ATOM 619 N N . ARG A 1 84 ? -12.864 -6.911 4.074 1.00 66.44 84 ARG A N 1
ATOM 620 C CA . ARG A 1 84 ? -13.492 -7.707 5.140 1.00 66.44 84 ARG A CA 1
ATOM 621 C C . ARG A 1 84 ? -12.890 -7.424 6.513 1.00 66.44 84 ARG A C 1
ATOM 623 O O . ARG A 1 84 ? -13.591 -7.514 7.512 1.00 66.44 84 ARG A O 1
ATOM 630 N N . SER A 1 85 ? -11.588 -7.158 6.564 1.00 68.00 85 SER A N 1
ATOM 631 C CA . SER A 1 85 ? -10.836 -7.070 7.820 1.00 68.00 85 SER A CA 1
ATOM 632 C C . SER A 1 85 ? -10.196 -5.709 8.068 1.00 68.00 85 SER A C 1
ATOM 634 O O . SER A 1 85 ? -9.562 -5.549 9.104 1.00 68.00 85 SER A O 1
ATOM 636 N N . ASN A 1 86 ? -10.316 -4.755 7.134 1.00 74.38 86 ASN A N 1
ATOM 637 C CA . ASN A 1 86 ? -9.599 -3.475 7.159 1.00 74.38 86 ASN A CA 1
ATOM 638 C C . ASN A 1 86 ? -8.111 -3.664 7.487 1.00 74.38 86 ASN A C 1
ATOM 640 O O . ASN A 1 86 ? -7.521 -2.922 8.263 1.00 74.38 86 ASN A O 1
ATOM 644 N N . ALA A 1 87 ? -7.513 -4.706 6.910 1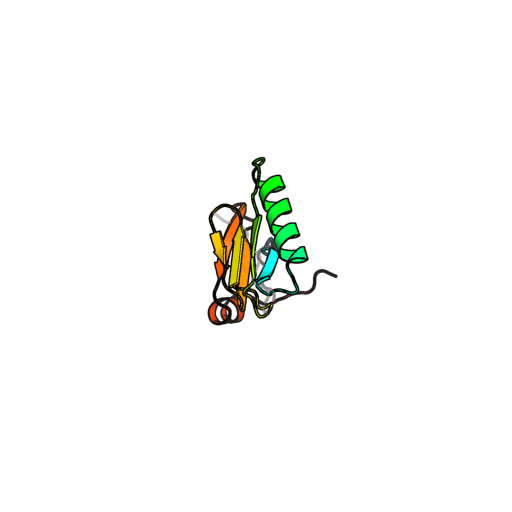.00 77.94 87 ALA A N 1
ATOM 645 C CA . ALA A 1 87 ? -6.114 -5.049 7.107 1.00 77.94 87 ALA A CA 1
ATOM 646 C C . ALA A 1 87 ? -5.332 -4.799 5.820 1.00 77.94 87 ALA A C 1
ATOM 648 O O . ALA A 1 87 ? -5.825 -5.067 4.720 1.00 77.94 87 ALA A O 1
ATOM 649 N N . LEU A 1 88 ? -4.100 -4.321 5.978 1.00 81.44 88 LEU A N 1
ATOM 650 C CA . LEU A 1 88 ? -3.156 -4.196 4.878 1.00 81.44 88 LEU A CA 1
ATOM 651 C C . LEU A 1 88 ? -2.492 -5.538 4.600 1.00 81.44 88 LEU A C 1
ATOM 653 O O . LEU A 1 88 ? -2.024 -6.213 5.517 1.00 81.44 88 LEU A O 1
ATOM 657 N N . VAL A 1 89 ? -2.401 -5.887 3.324 1.00 81.69 89 VAL A N 1
ATOM 658 C CA . VAL A 1 89 ? -1.661 -7.053 2.850 1.00 81.69 89 VAL A CA 1
ATOM 659 C C . VAL A 1 89 ? -0.643 -6.584 1.824 1.00 81.69 89 VAL A C 1
ATOM 661 O O . VAL A 1 89 ? -0.988 -5.892 0.868 1.00 81.69 89 VAL A O 1
ATOM 664 N N . ASN A 1 90 ? 0.619 -6.953 2.033 1.00 82.50 90 ASN A N 1
ATOM 665 C CA . ASN A 1 90 ? 1.675 -6.763 1.049 1.00 82.50 90 ASN A CA 1
ATOM 666 C C . ASN A 1 90 ? 1.843 -8.057 0.245 1.00 82.50 90 ASN A C 1
ATOM 668 O O . ASN A 1 90 ? 2.113 -9.109 0.824 1.00 82.50 90 ASN A O 1
ATOM 672 N N . GLN A 1 91 ? 1.705 -7.974 -1.074 1.00 83.19 91 GLN A N 1
ATOM 673 C CA . GLN A 1 91 ? 1.720 -9.122 -1.972 1.00 83.19 91 GLN A CA 1
ATOM 674 C C . GLN A 1 91 ? 2.815 -8.968 -3.039 1.00 83.19 91 GLN A C 1
ATOM 676 O O . GLN A 1 91 ? 2.876 -7.937 -3.709 1.00 83.19 91 GLN A O 1
ATOM 681 N N . PRO A 1 92 ? 3.678 -9.973 -3.267 1.00 85.81 92 PRO A N 1
ATOM 682 C CA . PRO A 1 92 ? 4.564 -9.980 -4.429 1.00 85.81 92 PRO A CA 1
ATOM 683 C C . PRO A 1 92 ? 3.769 -9.962 -5.744 1.00 85.81 92 PRO A C 1
ATOM 685 O O . PRO A 1 92 ? 2.737 -10.628 -5.831 1.00 85.81 92 PRO A O 1
ATOM 688 N N . ALA A 1 93 ? 4.273 -9.272 -6.776 1.00 79.19 93 ALA A N 1
ATOM 689 C CA . ALA A 1 93 ? 3.599 -9.143 -8.077 1.00 79.19 93 ALA A CA 1
ATOM 690 C C . ALA A 1 93 ? 3.178 -10.494 -8.676 1.00 79.19 93 ALA A C 1
ATOM 692 O O . ALA A 1 93 ? 2.012 -10.687 -8.983 1.00 79.19 93 ALA A O 1
ATOM 693 N N . ALA A 1 94 ? 4.079 -11.482 -8.700 1.00 75.25 94 ALA A N 1
ATOM 694 C CA . ALA A 1 94 ? 3.773 -12.811 -9.235 1.00 75.25 94 ALA A CA 1
ATOM 695 C C . ALA A 1 94 ? 2.601 -13.511 -8.520 1.00 75.25 94 ALA A C 1
ATOM 697 O O . ALA A 1 94 ? 1.874 -14.296 -9.123 1.00 75.25 94 ALA A O 1
ATOM 698 N N . THR A 1 95 ? 2.413 -13.254 -7.222 1.00 72.88 95 THR A N 1
ATOM 699 C CA . THR A 1 95 ? 1.261 -13.789 -6.487 1.00 72.88 95 THR A CA 1
ATOM 700 C C . THR A 1 95 ? 0.016 -12.945 -6.721 1.00 72.88 95 THR A C 1
ATOM 702 O O . THR A 1 95 ? -1.074 -13.501 -6.801 1.00 72.88 95 THR A O 1
ATOM 705 N N . PHE A 1 96 ? 0.166 -11.626 -6.849 1.00 74.12 96 PHE A N 1
ATOM 706 C CA . PHE A 1 96 ? -0.939 -10.743 -7.195 1.00 74.12 96 PHE A CA 1
ATOM 707 C C . PHE A 1 96 ? -1.538 -11.135 -8.552 1.00 74.12 96 PHE A C 1
ATOM 709 O O . PHE A 1 96 ? -2.702 -11.507 -8.601 1.00 74.12 96 PHE A O 1
ATOM 716 N N . ASP A 1 97 ? -0.722 -11.208 -9.602 1.00 72.38 97 ASP A N 1
ATOM 717 C CA . ASP A 1 97 ? -1.155 -11.500 -10.977 1.00 72.38 97 ASP A CA 1
ATOM 718 C C . ASP A 1 97 ? -1.805 -12.889 -11.126 1.00 72.38 97 ASP A C 1
ATOM 720 O O . ASP A 1 97 ? -2.634 -13.122 -12.003 1.00 72.38 97 ASP A O 1
ATOM 724 N N . LYS A 1 98 ? -1.444 -13.836 -10.250 1.00 69.88 98 LYS A N 1
ATOM 725 C CA . LYS A 1 98 ? -2.028 -15.184 -10.218 1.00 69.88 98 LYS A CA 1
ATOM 726 C C . LYS A 1 98 ? -3.435 -15.214 -9.612 1.00 69.88 98 LYS A C 1
ATOM 728 O O . LYS A 1 98 ? -4.215 -16.113 -9.927 1.00 69.88 98 LYS A O 1
ATOM 733 N N . HIS A 1 99 ? -3.733 -14.298 -8.694 1.00 69.31 99 HIS A N 1
ATOM 734 C CA . HIS A 1 99 ? -4.929 -14.353 -7.848 1.00 69.31 99 HIS A CA 1
ATOM 735 C C . HIS A 1 99 ? -5.868 -13.153 -8.019 1.00 69.31 99 HIS A C 1
ATOM 737 O O . HIS A 1 99 ? -7.023 -13.231 -7.604 1.00 69.31 99 HIS A O 1
ATOM 743 N N . PHE A 1 100 ? -5.396 -12.071 -8.632 1.00 68.19 100 PHE A N 1
ATOM 744 C CA . PHE A 1 100 ? -6.097 -10.803 -8.776 1.00 68.19 100 PHE A CA 1
ATOM 745 C C . PHE A 1 100 ? -5.905 -10.242 -10.189 1.00 68.19 100 PHE A C 1
ATOM 747 O O . PHE A 1 100 ? -4.938 -10.559 -10.878 1.00 68.19 100 PHE A O 1
ATOM 754 N N . GLN A 1 101 ? -6.841 -9.395 -10.610 1.00 64.00 101 GLN A N 1
ATOM 755 C CA . GLN A 1 101 ? -6.721 -8.563 -11.804 1.00 64.00 101 GLN A CA 1
ATOM 756 C C . GLN A 1 101 ? -6.941 -7.108 -11.395 1.00 64.00 101 GLN A C 1
ATOM 758 O O . GLN A 1 101 ? -7.838 -6.817 -10.599 1.00 64.00 101 GLN A O 1
ATOM 763 N N . GLU A 1 102 ? -6.112 -6.205 -11.916 1.00 58.41 102 GLU A N 1
ATOM 764 C CA . GLU A 1 102 ? -6.357 -4.770 -11.788 1.00 58.41 102 GLU A CA 1
ATOM 765 C C . GLU A 1 102 ? -7.612 -4.421 -12.598 1.00 58.41 102 GLU A C 1
ATOM 767 O O . GLU A 1 102 ? -7.731 -4.773 -13.771 1.00 58.41 102 GLU A O 1
ATOM 772 N N . HIS A 1 103 ? -8.554 -3.729 -11.966 1.00 53.88 103 HIS A N 1
ATOM 773 C CA . HIS A 1 103 ? -9.686 -3.120 -12.648 1.00 53.88 103 HIS A CA 1
ATOM 774 C C . HIS A 1 103 ? -9.645 -1.623 -12.374 1.00 53.88 103 HIS A C 1
ATOM 776 O O . HIS A 1 103 ? -9.564 -1.209 -11.215 1.00 53.88 103 HIS A O 1
ATOM 782 N N . GLU A 1 104 ? -9.688 -0.815 -13.432 1.00 50.00 104 GLU A N 1
ATOM 783 C CA . GLU A 1 104 ? -9.841 0.628 -13.289 1.00 50.00 104 GLU A CA 1
ATOM 784 C C . GLU A 1 104 ? -11.200 0.923 -12.647 1.00 50.00 104 GLU A C 1
ATOM 786 O O . GLU A 1 104 ? -12.237 0.409 -13.074 1.00 50.00 104 GLU A O 1
ATOM 791 N N . LEU A 1 105 ? -11.185 1.727 -11.584 1.00 48.88 105 LEU A N 1
ATOM 792 C CA . LEU A 1 105 ? -12.399 2.276 -10.995 1.00 48.88 105 LEU A CA 1
ATOM 793 C C . LEU A 1 105 ? -12.819 3.467 -11.867 1.00 48.88 105 LEU A C 1
ATOM 795 O O . LEU A 1 105 ? -12.368 4.586 -11.629 1.00 48.88 105 LEU A O 1
ATOM 799 N N . LEU A 1 106 ? -13.608 3.187 -12.907 1.00 39.28 106 LEU A N 1
ATOM 800 C CA . LEU A 1 106 ? -14.356 4.183 -13.681 1.00 39.28 106 LEU A CA 1
ATOM 801 C C . LEU A 1 106 ? -15.761 4.345 -13.096 1.00 39.28 106 LEU A C 1
ATOM 803 O O . LEU A 1 106 ? -16.424 3.304 -12.870 1.00 39.28 106 LEU A O 1
#

Foldseek 3Di:
DDDPDPDDDVPDDPDPDPPPPDWQKDADWLPVVVSVVVLLVVLCVVPVDDKDKDWDADPVRTTAWIDIRHDIEGHQWMWTQRPVPRDIDTGHPVRCVVPHDDDDPD

Secondary structure (DSSP, 8-state):
-----PPPPTT----------PPEEEE--TT-HHHHHHHHHHHHHHHTS---EEEEE-TTS-EEEEEETTEEE-TT-EEEE-TTT--EEEE-HHHHHHH-------

Nearest PDB structures (foldseek):
  7asd-assembly1_AA  TM=3.749E-01  e=6.345E-01  Apis mellifera
  3mdn-assembly1_B  TM=2.631E-01  e=3.262E+00  Ruegeria pomeroyi

Mean predicted aligned error: 11.03 Å

Sequence (106 aa):
MSKSKTPAIPGLKRALHRAITLPFSTKITGRNLGAVSQIASKLAEGTGNPVTMKVKFRADGSLEYVYVNGAKMQPGTYLLLSARSNALVNQPAATFDKHFQEHELL

Solvent-accessible surface area (backbone atoms only — not comparable to full-atom values): 6741 Å² total; per-residue (Å²): 139,78,84,86,73,75,78,85,52,90,92,66,73,87,80,82,73,92,73,70,64,69,50,58,67,44,65,36,50,76,84,44,53,68,59,53,51,51,52,45,50,50,41,21,69,69,65,78,43,94,62,55,76,50,77,41,64,44,97,87,70,47,53,58,36,40,34,47,73,89,45,77,43,46,62,64,23,29,44,30,38,36,67,88,71,63,39,82,43,80,37,54,46,77,60,40,67,73,76,50,77,94,70,86,90,124

Organism: NCBI:txid1185650

Radius of gyration: 19.49 Å; Cα contacts (8 Å, |Δi|>4): 137; chains: 1; bounding box: 62×43×33 Å

pLDDT: mean 74.51, std 19.15, range [29.11, 96.06]